Protein AF-A0A0Q0A627-F1 (afdb_monomer)

Organism: NCBI:txid264459

Radius of gyration: 13.62 Å; Cα contacts (8 Å, |Δi|>4): 105; chains: 1; bounding box: 35×22×37 Å

Structure (mmCIF, N/CA/C/O backbone):
data_AF-A0A0Q0A627-F1
#
_entry.id   AF-A0A0Q0A627-F1
#
loop_
_atom_site.group_PDB
_atom_site.id
_atom_site.type_symbol
_atom_site.label_atom_id
_atom_site.label_alt_id
_atom_site.label_comp_id
_atom_site.label_asym_id
_atom_site.label_entity_id
_atom_site.label_seq_id
_atom_site.pdbx_PDB_ins_code
_atom_site.Cartn_x
_atom_site.Cartn_y
_atom_site.Cartn_z
_atom_site.occupancy
_atom_site.B_iso_or_equiv
_atom_site.auth_seq_id
_atom_site.auth_comp_id
_atom_site.auth_asym_id
_atom_site.auth_atom_id
_atom_site.pdbx_PDB_model_num
ATOM 1 N N . MET A 1 1 ? 4.907 6.413 13.200 1.00 77.75 1 MET A N 1
ATOM 2 C CA . MET A 1 1 ? 4.003 6.378 12.023 1.00 77.75 1 MET A CA 1
ATOM 3 C C . MET A 1 1 ? 3.286 5.039 11.932 1.00 77.75 1 MET A C 1
ATOM 5 O O . MET A 1 1 ? 2.090 4.995 12.176 1.00 77.75 1 MET A O 1
ATOM 9 N N . MET A 1 2 ? 4.001 3.938 11.680 1.00 90.75 2 MET A N 1
ATOM 10 C CA . MET A 1 2 ? 3.364 2.625 11.496 1.00 90.75 2 MET A CA 1
ATOM 11 C C . MET A 1 2 ? 2.678 2.072 12.750 1.00 90.75 2 MET A C 1
ATOM 13 O O . MET A 1 2 ? 1.650 1.419 12.620 1.00 90.75 2 MET A O 1
ATOM 17 N N . ASP A 1 3 ? 3.159 2.392 13.954 1.00 93.31 3 ASP A N 1
ATOM 18 C CA . ASP A 1 3 ? 2.509 1.942 15.196 1.00 93.31 3 ASP A CA 1
ATOM 19 C C . ASP A 1 3 ? 1.100 2.516 15.373 1.00 93.31 3 ASP A C 1
ATOM 21 O O . ASP A 1 3 ? 0.215 1.838 15.885 1.00 93.31 3 ASP A O 1
ATOM 25 N N . ALA A 1 4 ? 0.854 3.744 14.902 1.00 92.88 4 ALA A N 1
ATOM 26 C CA . ALA A 1 4 ? -0.483 4.335 14.928 1.00 92.88 4 ALA A CA 1
ATOM 27 C C . ALA A 1 4 ? -1.439 3.596 13.978 1.00 92.88 4 ALA A C 1
ATOM 29 O O . ALA A 1 4 ? -2.592 3.357 14.329 1.00 92.88 4 ALA A O 1
ATOM 30 N N . LEU A 1 5 ? -0.948 3.173 12.808 1.00 94.25 5 LEU A N 1
ATOM 31 C CA . LEU A 1 5 ? -1.729 2.341 11.892 1.00 94.25 5 LEU A CA 1
ATOM 32 C C . LEU A 1 5 ? -1.996 0.958 12.486 1.00 94.25 5 LEU A C 1
ATOM 34 O O . LEU A 1 5 ? -3.116 0.475 12.380 1.00 94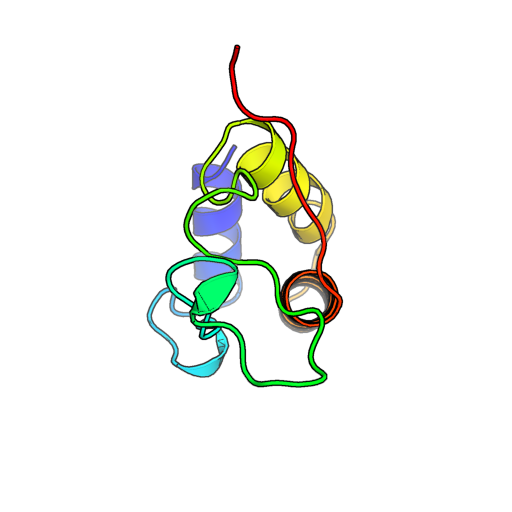.25 5 LEU A O 1
ATOM 38 N N . ARG A 1 6 ? -1.014 0.354 13.171 1.00 93.25 6 ARG A N 1
ATOM 39 C CA . ARG A 1 6 ? -1.202 -0.922 13.883 1.00 93.25 6 ARG A CA 1
ATOM 40 C C . ARG A 1 6 ? -2.302 -0.817 14.938 1.00 93.25 6 ARG A C 1
ATOM 42 O O . ARG A 1 6 ? -3.228 -1.613 14.912 1.00 93.25 6 ARG A O 1
ATOM 49 N N . LYS A 1 7 ? -2.285 0.238 15.759 1.00 94.56 7 LYS A N 1
ATOM 50 C CA . LYS A 1 7 ? -3.365 0.509 16.723 1.00 94.56 7 LYS A CA 1
ATOM 51 C C . LYS A 1 7 ? -4.732 0.651 16.047 1.00 94.56 7 LYS A C 1
ATOM 53 O O . LYS A 1 7 ? -5.713 0.115 16.550 1.00 94.56 7 LYS A O 1
ATOM 58 N N . LYS A 1 8 ? -4.817 1.341 14.901 1.00 93.88 8 LYS A N 1
ATOM 59 C CA . LYS A 1 8 ? -6.072 1.432 14.131 1.00 93.88 8 LYS A CA 1
ATOM 60 C C . LYS A 1 8 ? -6.536 0.068 13.622 1.00 93.88 8 LYS A C 1
ATOM 62 O O . LYS A 1 8 ? -7.718 -0.242 13.730 1.00 93.88 8 LYS A O 1
ATOM 67 N N . MET A 1 9 ? -5.623 -0.755 13.109 1.00 93.81 9 MET A N 1
ATOM 68 C CA . MET A 1 9 ? -5.940 -2.123 12.697 1.00 93.81 9 MET A CA 1
ATOM 69 C C . MET A 1 9 ? -6.495 -2.939 13.869 1.00 93.81 9 MET A C 1
ATOM 71 O O . MET A 1 9 ? -7.513 -3.604 13.693 1.00 93.81 9 MET A O 1
ATOM 75 N N . ASP A 1 10 ? -5.908 -2.823 15.062 1.00 94.50 10 ASP A N 1
ATOM 76 C CA . ASP A 1 10 ? -6.394 -3.506 16.267 1.00 94.50 10 ASP A CA 1
ATOM 77 C C . ASP A 1 10 ? -7.806 -3.037 16.661 1.00 94.50 10 ASP A C 1
ATOM 79 O O . ASP A 1 10 ? -8.701 -3.866 16.842 1.00 94.50 10 ASP A O 1
ATOM 83 N N . ILE A 1 11 ? -8.047 -1.718 16.701 1.00 95.31 11 ILE A N 1
ATOM 84 C CA . ILE A 1 11 ? -9.369 -1.121 16.982 1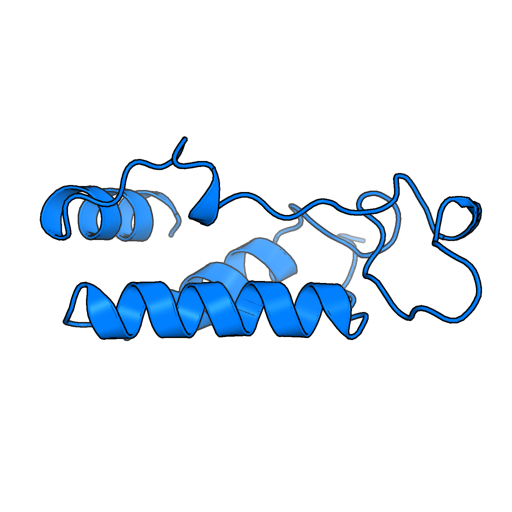.00 95.31 11 ILE A CA 1
ATOM 85 C C . ILE A 1 11 ? -10.418 -1.626 15.985 1.00 95.31 11 ILE A C 1
ATOM 87 O O . ILE A 1 11 ? -11.519 -2.025 16.367 1.00 95.31 11 ILE A O 1
ATOM 91 N N . PHE A 1 12 ? -10.069 -1.659 14.699 1.00 95.12 12 PHE A N 1
ATOM 92 C CA . PHE A 1 12 ? -10.953 -2.129 13.639 1.00 95.12 12 PHE A CA 1
ATOM 93 C C . PHE A 1 12 ? -10.996 -3.652 13.509 1.00 95.12 12 PHE A C 1
ATOM 95 O O . PHE A 1 12 ? -11.702 -4.148 12.629 1.00 95.12 12 PHE A O 1
ATOM 102 N N . LYS A 1 13 ? -10.290 -4.407 14.363 1.00 94.69 13 LYS A N 1
ATOM 103 C CA . LYS A 1 13 ? -10.185 -5.877 14.332 1.00 94.69 13 LYS A CA 1
ATOM 104 C C . LYS A 1 13 ? -9.691 -6.415 12.981 1.00 94.69 13 LYS A C 1
ATOM 106 O O . LYS A 1 13 ? -10.202 -7.411 12.459 1.00 94.69 13 LYS A O 1
ATOM 111 N N . ILE A 1 14 ? -8.753 -5.717 12.353 1.00 92.12 14 ILE A N 1
ATOM 112 C CA . ILE A 1 14 ? -8.104 -6.114 11.102 1.00 92.12 14 ILE A CA 1
ATOM 113 C C . ILE A 1 14 ? -6.805 -6.832 11.466 1.00 92.12 14 ILE A C 1
ATOM 115 O O . ILE A 1 14 ? -5.845 -6.216 11.915 1.00 92.12 14 ILE A O 1
ATOM 119 N N . ASN A 1 15 ? -6.759 -8.146 11.252 1.00 89.88 15 ASN A N 1
ATOM 120 C CA . ASN A 1 15 ? -5.545 -8.918 11.497 1.00 89.88 15 ASN A CA 1
ATOM 121 C C . ASN A 1 15 ? -4.475 -8.554 10.457 1.00 89.88 15 ASN A C 1
ATOM 123 O O . ASN A 1 15 ? -4.713 -8.685 9.258 1.00 89.88 15 ASN A O 1
ATOM 127 N N . ILE A 1 16 ? -3.286 -8.144 10.898 1.00 84.81 16 ILE A N 1
ATOM 128 C CA . ILE A 1 16 ? -2.161 -7.811 10.011 1.00 84.81 16 ILE A CA 1
ATOM 129 C C . ILE A 1 16 ? -1.770 -8.960 9.071 1.00 84.81 16 ILE A C 1
ATOM 131 O O . ILE A 1 16 ? -1.398 -8.711 7.928 1.00 84.81 16 ILE A O 1
ATOM 135 N N . ASN A 1 17 ? -1.946 -10.203 9.520 1.00 84.38 17 ASN A N 1
ATOM 136 C CA . ASN A 1 17 ? -1.657 -11.419 8.765 1.00 84.38 17 ASN A CA 1
ATOM 137 C C . ASN A 1 17 ? -2.872 -11.944 7.978 1.00 84.38 17 ASN A C 1
ATOM 139 O O . ASN A 1 17 ? -2.820 -13.050 7.442 1.00 84.38 17 ASN A O 1
ATOM 143 N N . ASP A 1 18 ? -3.985 -11.199 7.908 1.00 85.06 18 ASP A N 1
ATOM 144 C CA . ASP A 1 18 ? -5.115 -11.585 7.056 1.00 85.06 18 ASP A CA 1
ATOM 145 C C . ASP A 1 18 ? -4.651 -11.638 5.593 1.00 85.06 18 ASP A C 1
ATOM 147 O O . ASP A 1 18 ? -4.066 -10.686 5.071 1.00 85.06 18 ASP A O 1
ATOM 151 N N . LYS A 1 19 ? -4.951 -12.743 4.904 1.00 80.62 19 LYS A N 1
ATOM 152 C CA . LYS A 1 19 ? -4.637 -12.931 3.478 1.00 80.62 19 LYS A CA 1
ATOM 153 C C . LYS A 1 19 ? -5.138 -11.776 2.603 1.00 80.62 19 LYS A C 1
ATOM 155 O O . LYS A 1 19 ? -4.512 -11.444 1.602 1.00 80.62 19 LYS A O 1
ATOM 160 N N . ARG A 1 20 ? -6.240 -11.128 2.997 1.00 77.38 20 ARG A N 1
ATOM 161 C CA . ARG A 1 20 ? -6.818 -9.965 2.311 1.00 77.38 20 ARG A CA 1
ATOM 162 C C . ARG A 1 20 ? -5.987 -8.702 2.464 1.00 77.38 20 ARG A C 1
ATOM 164 O O . ARG A 1 20 ? -6.250 -7.761 1.732 1.00 77.38 20 ARG A O 1
ATOM 171 N N . ASN A 1 21 ? -4.978 -8.669 3.326 1.00 78.94 21 ASN A N 1
ATOM 172 C CA . ASN A 1 21 ? -4.053 -7.541 3.449 1.00 78.94 21 ASN A CA 1
ATOM 173 C C . ASN A 1 21 ? -2.791 -7.740 2.598 1.00 78.94 21 ASN A C 1
ATOM 175 O O . ASN A 1 21 ? -2.161 -6.762 2.205 1.00 78.94 21 ASN A O 1
ATOM 179 N N . GLY A 1 22 ? -2.466 -8.987 2.244 1.00 81.12 22 GLY A N 1
ATOM 180 C CA . GLY A 1 22 ? -1.342 -9.313 1.372 1.00 81.12 22 GLY A CA 1
ATOM 181 C C . GLY A 1 22 ? -1.548 -8.859 -0.076 1.00 81.12 22 GLY A C 1
ATOM 182 O O . GLY A 1 22 ? -2.668 -8.851 -0.599 1.00 81.12 22 GLY A O 1
ATOM 183 N N . VAL A 1 23 ? -0.449 -8.498 -0.734 1.00 88.69 23 VAL A N 1
ATOM 184 C CA . VAL A 1 23 ? -0.358 -8.288 -2.182 1.00 88.69 23 VAL A CA 1
ATOM 185 C C . VAL A 1 23 ? 0.894 -9.002 -2.672 1.00 88.69 23 VAL A C 1
ATOM 187 O O . VAL A 1 23 ? 1.955 -8.898 -2.055 1.00 88.69 23 VAL A O 1
ATOM 190 N N . TRP A 1 24 ? 0.762 -9.775 -3.744 1.00 90.94 24 TRP A N 1
ATOM 191 C CA . TRP A 1 24 ? 1.922 -10.356 -4.404 1.00 90.94 24 TRP A CA 1
ATOM 192 C C . TRP A 1 24 ? 2.595 -9.286 -5.261 1.00 90.94 24 TRP A C 1
ATOM 194 O O . TRP A 1 24 ? 1.912 -8.568 -5.987 1.00 90.94 24 TRP A O 1
ATOM 204 N N . LEU A 1 25 ? 3.923 -9.202 -5.190 1.00 95.12 25 LEU A N 1
ATOM 205 C CA . LEU A 1 25 ? 4.733 -8.324 -6.030 1.00 95.12 25 LEU A CA 1
ATOM 206 C C . LEU A 1 25 ? 5.831 -9.154 -6.709 1.00 95.12 25 LEU A C 1
ATOM 208 O O . LEU A 1 25 ? 6.420 -10.021 -6.049 1.00 95.12 25 LEU A O 1
ATOM 212 N N . PRO A 1 26 ? 6.162 -8.888 -7.986 1.00 96.88 26 PRO A N 1
ATOM 213 C CA . PRO A 1 26 ? 7.280 -9.549 -8.639 1.00 96.88 26 PRO A CA 1
ATOM 214 C C . PRO A 1 26 ? 8.590 -9.177 -7.939 1.00 96.88 26 PRO A C 1
ATOM 216 O O . PRO A 1 26 ? 8.752 -8.065 -7.434 1.00 96.88 26 PRO A O 1
ATOM 219 N N . LYS A 1 27 ? 9.558 -10.101 -7.911 1.00 96.50 27 LYS A N 1
ATOM 220 C CA . LYS A 1 27 ? 10.843 -9.891 -7.219 1.00 96.50 27 LYS A CA 1
ATOM 221 C C . LYS A 1 27 ? 11.560 -8.626 -7.704 1.00 96.50 27 LYS A C 1
ATOM 223 O O . LYS A 1 27 ? 12.131 -7.903 -6.894 1.00 96.50 27 LYS A O 1
ATOM 228 N N . ASN A 1 28 ? 11.558 -8.396 -9.010 1.00 95.81 28 ASN A 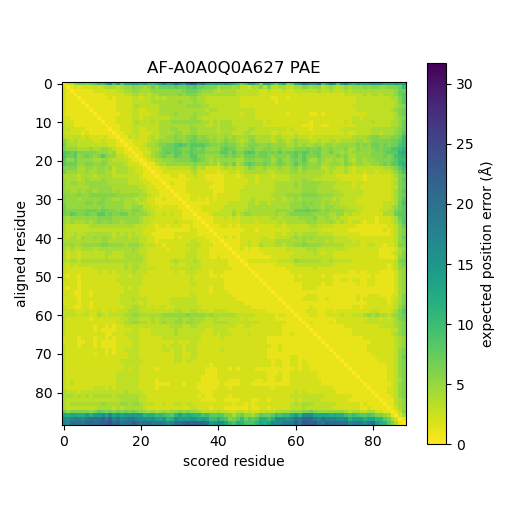N 1
ATOM 229 C CA . ASN A 1 28 ? 12.198 -7.303 -9.740 1.00 95.81 28 ASN A CA 1
ATOM 230 C C . ASN A 1 28 ? 11.444 -7.093 -11.069 1.00 95.81 28 ASN A C 1
ATOM 232 O O . ASN A 1 28 ? 10.504 -7.830 -11.364 1.00 95.81 28 ASN A O 1
ATOM 236 N N . GLU A 1 29 ? 11.848 -6.104 -11.868 1.00 93.56 29 GLU A N 1
ATOM 237 C CA . GLU A 1 29 ? 11.205 -5.801 -13.157 1.00 93.56 29 GLU A CA 1
ATOM 238 C C . GLU A 1 29 ? 11.200 -6.992 -14.122 1.00 93.56 29 GLU A C 1
ATOM 240 O O . GLU A 1 29 ? 10.178 -7.263 -14.743 1.00 93.56 29 GLU A O 1
ATOM 245 N N . SER A 1 30 ? 12.291 -7.762 -14.193 1.00 94.69 30 SER A N 1
ATOM 246 C CA . SER A 1 30 ? 12.376 -8.922 -15.090 1.00 94.69 30 SER A CA 1
ATOM 247 C C . SER A 1 30 ? 11.490 -10.101 -14.676 1.00 94.69 30 SER A C 1
ATOM 249 O O . SER A 1 30 ? 11.209 -10.964 -15.499 1.00 94.69 30 SER A O 1
ATOM 251 N N . ALA A 1 31 ? 11.040 -10.148 -13.419 1.00 96.44 31 ALA A N 1
ATOM 252 C CA . ALA A 1 31 ? 10.103 -11.154 -12.916 1.00 96.44 31 ALA A CA 1
ATOM 253 C C . ALA A 1 31 ? 8.632 -10.720 -13.033 1.00 96.44 31 ALA A C 1
ATOM 255 O O . ALA A 1 31 ? 7.745 -11.405 -12.517 1.00 96.44 31 ALA A O 1
ATOM 256 N N . ARG A 1 32 ? 8.360 -9.560 -13.639 1.00 95.50 32 ARG A N 1
ATOM 257 C CA . ARG A 1 32 ? 6.999 -9.074 -13.856 1.00 95.50 32 ARG A CA 1
ATOM 258 C C . ARG A 1 32 ? 6.271 -9.977 -14.855 1.00 95.50 32 ARG A C 1
ATOM 260 O O . ARG A 1 32 ? 6.871 -10.476 -15.804 1.00 95.50 32 ARG A O 1
ATOM 267 N N . ILE A 1 33 ? 4.970 -10.174 -14.642 1.00 94.12 33 ILE A N 1
ATOM 268 C CA . ILE A 1 33 ? 4.119 -10.849 -15.627 1.00 94.12 33 ILE A CA 1
ATOM 269 C C . ILE A 1 33 ? 4.123 -9.992 -16.907 1.00 94.12 33 ILE A C 1
ATOM 271 O O . ILE A 1 33 ? 3.868 -8.787 -16.814 1.00 94.12 33 ILE A O 1
ATOM 275 N N . PRO A 1 34 ? 4.418 -10.564 -18.090 1.00 94.06 34 PRO A N 1
ATOM 276 C CA . PRO A 1 34 ? 4.421 -9.807 -19.336 1.00 94.06 34 PRO A CA 1
ATOM 277 C C . PRO A 1 34 ? 3.105 -9.053 -19.555 1.00 94.06 34 PRO A C 1
ATOM 279 O O . PRO A 1 34 ? 2.024 -9.608 -19.365 1.00 94.06 34 PRO A O 1
ATOM 282 N N . GLY A 1 35 ? 3.204 -7.780 -19.941 1.00 93.12 35 GLY A N 1
ATOM 283 C CA . GLY A 1 35 ? 2.044 -6.914 -20.172 1.00 93.12 35 GLY A CA 1
ATOM 284 C C . GLY A 1 35 ? 1.433 -6.282 -18.916 1.00 93.12 35 GLY A C 1
ATOM 285 O O . GLY A 1 35 ? 0.466 -5.537 -19.047 1.00 93.12 35 GLY A O 1
ATOM 286 N N . THR A 1 36 ? 1.973 -6.526 -17.714 1.00 94.56 36 THR A N 1
ATOM 287 C CA . THR A 1 36 ? 1.541 -5.808 -16.503 1.00 94.56 36 THR A CA 1
ATOM 288 C C . THR A 1 36 ? 2.475 -4.655 -16.151 1.00 94.56 36 THR A C 1
ATOM 290 O O . THR A 1 36 ? 3.638 -4.613 -16.559 1.00 94.56 36 THR A O 1
ATOM 293 N N . ASN A 1 37 ? 1.972 -3.727 -15.334 1.00 95.38 37 ASN A N 1
ATOM 294 C CA . ASN A 1 37 ? 2.758 -2.626 -14.779 1.00 95.38 37 ASN A CA 1
ATOM 295 C C . ASN A 1 37 ? 3.155 -2.839 -13.313 1.00 95.38 37 ASN A C 1
ATOM 297 O O . ASN A 1 37 ? 3.755 -1.957 -12.722 1.00 95.38 37 ASN A O 1
ATOM 301 N N . THR A 1 38 ? 2.887 -4.013 -12.735 1.00 96.94 38 THR A N 1
ATOM 302 C CA . THR A 1 38 ? 3.002 -4.259 -11.290 1.00 96.94 38 THR A CA 1
ATOM 303 C C . THR A 1 38 ? 4.337 -3.805 -10.699 1.00 96.94 38 THR A C 1
ATOM 305 O O . THR A 1 38 ? 5.410 -4.229 -11.143 1.00 96.94 38 THR A O 1
ATOM 308 N N . THR A 1 39 ? 4.257 -2.993 -9.644 1.00 97.12 39 THR A N 1
ATOM 309 C CA . THR A 1 39 ? 5.398 -2.495 -8.880 1.00 97.12 39 THR A CA 1
ATOM 310 C C . THR A 1 39 ? 6.278 -3.661 -8.423 1.00 97.12 39 THR A C 1
ATOM 312 O O . THR A 1 39 ? 5.800 -4.557 -7.723 1.00 97.12 39 THR A O 1
ATOM 315 N N . PRO A 1 40 ? 7.574 -3.678 -8.767 1.00 96.50 40 PRO A N 1
ATOM 316 C CA . PRO A 1 40 ? 8.476 -4.717 -8.307 1.00 96.50 40 PRO A CA 1
ATOM 317 C C . PRO A 1 40 ? 8.851 -4.521 -6.837 1.00 96.50 40 PRO A C 1
ATOM 319 O O . PRO A 1 40 ? 9.093 -3.410 -6.368 1.00 96.50 40 PRO A O 1
ATOM 322 N N . HIS A 1 41 ? 8.968 -5.625 -6.101 1.00 95.00 41 HIS A N 1
ATOM 323 C CA . HIS A 1 41 ? 9.362 -5.608 -4.695 1.00 95.00 41 HIS A CA 1
ATOM 324 C C . HIS A 1 41 ? 10.777 -5.035 -4.508 1.00 95.00 41 HIS A C 1
ATOM 326 O O . HIS A 1 41 ? 11.026 -4.255 -3.590 1.00 95.00 41 HIS A O 1
ATOM 332 N N . LYS A 1 42 ? 11.724 -5.403 -5.382 1.00 93.94 42 LYS A N 1
ATOM 333 C CA . LYS A 1 42 ? 13.064 -4.806 -5.450 1.00 93.94 42 LYS A CA 1
ATOM 334 C C . LYS A 1 42 ? 13.120 -3.801 -6.594 1.00 93.94 42 LYS A C 1
ATOM 336 O O . LYS A 1 42 ? 12.714 -4.108 -7.707 1.00 93.94 42 LYS A O 1
ATOM 341 N N . GLY A 1 43 ? 13.728 -2.647 -6.338 1.00 92.19 43 GLY A N 1
ATOM 342 C CA . GLY A 1 43 ? 14.018 -1.650 -7.370 1.00 92.19 43 GLY A CA 1
ATOM 343 C C . GLY A 1 43 ? 13.064 -0.460 -7.371 1.00 92.19 43 GLY A C 1
ATOM 344 O O . GLY A 1 43 ? 13.544 0.631 -7.639 1.00 92.19 43 GLY A O 1
ATOM 345 N N . ALA A 1 44 ? 11.809 -0.625 -6.941 1.00 95.62 44 ALA A N 1
ATOM 346 C CA . ALA A 1 44 ? 10.799 0.443 -6.930 1.00 95.62 44 ALA A CA 1
ATOM 347 C C . ALA A 1 44 ? 10.599 1.135 -5.565 1.00 95.62 44 ALA A C 1
ATOM 349 O O . ALA A 1 44 ? 9.582 1.777 -5.324 1.00 95.62 44 ALA A O 1
ATOM 350 N N . GLY A 1 45 ? 11.541 0.980 -4.628 1.00 95.44 45 GLY A N 1
ATOM 351 C CA . GLY A 1 45 ? 11.508 1.696 -3.344 1.00 95.44 45 GLY A CA 1
ATOM 352 C C . GLY A 1 45 ? 10.461 1.207 -2.329 1.00 95.44 45 GLY A C 1
ATOM 353 O O . GLY A 1 45 ? 10.262 1.859 -1.300 1.00 95.44 45 GLY A O 1
ATOM 354 N N . VAL A 1 46 ? 9.828 0.051 -2.566 1.00 94.25 46 VAL A N 1
ATOM 355 C CA . VAL A 1 46 ? 8.970 -0.642 -1.587 1.00 94.25 46 VAL A CA 1
ATOM 356 C C . VAL A 1 46 ? 9.750 -0.864 -0.279 1.00 94.25 46 VAL A C 1
ATOM 358 O O . VAL A 1 46 ? 10.944 -1.156 -0.297 1.00 94.25 46 VAL A O 1
ATOM 361 N N . HIS A 1 47 ? 9.089 -0.673 0.868 1.00 92.19 47 HIS A N 1
ATOM 362 C CA . HIS A 1 47 ? 9.668 -0.615 2.231 1.00 92.19 47 HIS A CA 1
ATOM 363 C C . HIS A 1 47 ? 10.553 0.601 2.553 1.00 92.19 47 HIS A C 1
ATOM 365 O O . HIS A 1 47 ? 10.926 0.787 3.717 1.00 92.19 47 HIS A O 1
ATOM 371 N N . GLY A 1 48 ? 10.838 1.465 1.576 1.00 94.19 48 GLY A N 1
ATOM 372 C CA . GLY A 1 48 ? 11.563 2.720 1.774 1.00 94.19 48 GLY A CA 1
ATOM 373 C C . GLY A 1 48 ? 10.786 3.755 2.597 1.00 94.19 48 GLY A C 1
ATOM 374 O O . GLY A 1 48 ? 9.600 3.595 2.893 1.00 94.19 48 GLY A O 1
ATOM 375 N N . LYS A 1 49 ? 11.454 4.857 2.968 1.00 94.75 49 LYS A N 1
ATOM 376 C CA . LYS A 1 49 ? 10.830 5.950 3.739 1.00 94.75 49 LYS A CA 1
ATOM 377 C C . LYS A 1 49 ? 9.621 6.542 3.008 1.00 94.75 49 LYS A C 1
ATOM 379 O O . LYS A 1 49 ? 8.573 6.690 3.625 1.00 94.75 49 LYS A O 1
ATOM 384 N N . ALA A 1 50 ? 9.753 6.814 1.708 1.00 95.81 50 ALA A N 1
ATOM 385 C CA . ALA A 1 50 ? 8.670 7.351 0.884 1.00 95.81 50 ALA A CA 1
ATOM 386 C C . ALA A 1 50 ? 7.477 6.385 0.791 1.00 95.81 50 ALA A C 1
ATOM 388 O O . ALA A 1 50 ? 6.343 6.802 0.988 1.00 95.81 50 ALA A O 1
ATOM 389 N N . TYR A 1 51 ? 7.732 5.084 0.611 1.00 95.88 51 TYR A N 1
ATOM 390 C CA . TYR A 1 51 ? 6.682 4.062 0.658 1.00 95.88 51 TYR A CA 1
ATOM 391 C C . TYR A 1 51 ? 5.948 4.053 2.006 1.00 95.88 51 TYR A C 1
ATOM 393 O O . TYR A 1 51 ? 4.721 4.065 2.056 1.00 95.88 51 TYR A O 1
ATOM 401 N N . LYS A 1 52 ? 6.688 4.070 3.124 1.00 95.44 52 LYS A N 1
ATOM 402 C CA . LYS A 1 52 ? 6.082 4.101 4.463 1.00 95.44 52 LYS A CA 1
ATOM 403 C C . LYS A 1 52 ? 5.265 5.378 4.690 1.00 95.44 52 LYS A C 1
ATOM 405 O O . LYS A 1 52 ? 4.210 5.307 5.311 1.00 95.44 52 LYS A O 1
ATOM 410 N N . GLN A 1 53 ? 5.731 6.518 4.189 1.00 96.50 53 GLN A N 1
ATOM 411 C CA . GLN A 1 53 ? 4.988 7.774 4.262 1.00 96.50 53 GLN A CA 1
ATOM 412 C C . GLN A 1 53 ? 3.680 7.688 3.465 1.00 96.50 53 GLN A C 1
ATOM 414 O O . GLN A 1 53 ? 2.623 7.931 4.033 1.00 96.50 53 GLN A O 1
ATOM 419 N N . TYR A 1 54 ? 3.739 7.223 2.215 1.00 96.69 54 TYR A N 1
ATOM 420 C CA . TYR A 1 54 ? 2.566 7.015 1.362 1.00 96.69 54 TYR A CA 1
ATOM 421 C C . TYR A 1 54 ? 1.517 6.101 2.012 1.00 96.69 54 TYR A C 1
ATOM 423 O O . TYR A 1 54 ? 0.333 6.436 2.064 1.00 96.69 54 TYR A O 1
ATOM 431 N N . VAL A 1 55 ? 1.950 4.962 2.568 1.00 95.56 55 VAL A N 1
ATOM 432 C CA . VAL A 1 55 ? 1.062 4.037 3.291 1.00 95.56 55 VAL A CA 1
ATOM 433 C C . VAL A 1 55 ? 0.430 4.722 4.504 1.00 95.56 55 VAL A C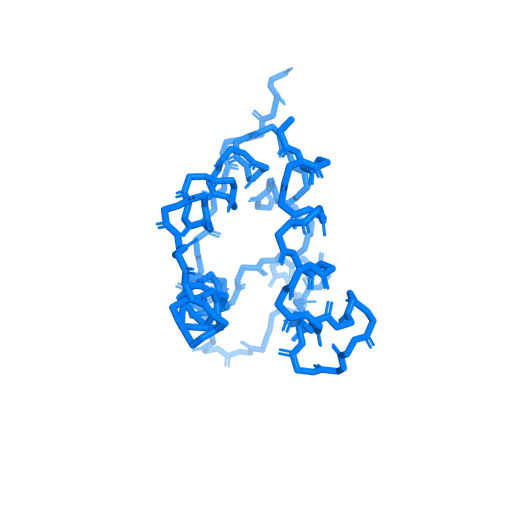 1
ATOM 435 O O . VAL A 1 55 ? -0.764 4.562 4.749 1.00 95.56 55 VAL A O 1
ATOM 438 N N . PHE A 1 56 ? 1.210 5.491 5.268 1.00 96.69 56 PHE A N 1
ATOM 439 C CA . PHE A 1 56 ? 0.696 6.214 6.428 1.00 96.69 56 PHE A CA 1
ATOM 440 C C . PHE A 1 56 ? -0.339 7.266 6.032 1.00 96.69 56 PHE A C 1
ATOM 442 O O . PHE A 1 56 ? -1.437 7.256 6.579 1.00 96.69 56 PHE A O 1
ATOM 449 N N . GLU A 1 57 ? -0.026 8.129 5.072 1.00 97.00 57 GLU A N 1
ATOM 450 C CA . GLU A 1 57 ? -0.927 9.179 4.590 1.00 97.00 57 GLU A CA 1
ATOM 451 C C . GLU A 1 57 ? -2.244 8.590 4.081 1.00 97.00 57 GLU A C 1
ATOM 453 O O . GLU A 1 57 ? -3.309 9.012 4.524 1.00 97.00 57 GLU A O 1
ATOM 458 N N . THR A 1 58 ? -2.175 7.531 3.270 1.00 96.50 58 THR A N 1
ATOM 459 C CA . THR A 1 58 ? -3.357 6.880 2.682 1.00 96.50 58 THR A CA 1
ATOM 460 C C . THR A 1 58 ? -4.273 6.229 3.730 1.00 96.50 58 THR A C 1
ATOM 462 O O . THR A 1 58 ? -5.495 6.242 3.586 1.00 96.50 58 THR A O 1
ATOM 465 N N . LEU A 1 59 ? -3.709 5.652 4.799 1.00 95.62 59 LEU A N 1
ATOM 466 C CA . LEU A 1 59 ? -4.475 4.926 5.825 1.00 95.62 59 LEU A CA 1
ATOM 467 C C . LEU A 1 59 ? -4.868 5.791 7.031 1.00 95.62 59 LEU A C 1
ATOM 469 O O . LEU A 1 59 ? -5.839 5.490 7.725 1.00 95.62 59 LEU A O 1
ATOM 473 N N . SER A 1 60 ? -4.107 6.845 7.325 1.00 95.56 60 SER A N 1
ATOM 474 C CA . SER A 1 60 ? -4.255 7.625 8.560 1.00 95.56 60 SER A CA 1
ATOM 475 C C . SER A 1 60 ? -5.601 8.338 8.673 1.00 95.56 60 SER A C 1
ATOM 477 O O . SER A 1 60 ? -6.091 8.492 9.792 1.00 95.56 60 SER A O 1
ATOM 479 N N . GLY A 1 61 ? -6.226 8.706 7.552 1.00 94.06 61 GLY A N 1
ATOM 480 C CA . GLY A 1 61 ? -7.516 9.400 7.528 1.00 94.06 61 GLY A CA 1
ATOM 481 C C . GLY A 1 61 ? -8.724 8.525 7.872 1.00 94.06 61 GLY A C 1
ATOM 482 O O . GLY A 1 61 ? -9.734 9.062 8.317 1.00 94.06 61 GLY A O 1
ATOM 483 N N . ALA A 1 62 ? -8.617 7.199 7.741 1.00 96.38 62 ALA A N 1
ATOM 484 C CA . ALA A 1 62 ? -9.743 6.287 7.937 1.00 96.38 62 ALA A CA 1
ATOM 485 C C . ALA A 1 62 ? -10.244 6.281 9.393 1.00 96.38 62 ALA A C 1
ATOM 487 O O . ALA A 1 62 ? -9.470 6.028 10.326 1.00 96.38 62 ALA A O 1
ATOM 488 N N . GLN A 1 63 ? -11.536 6.536 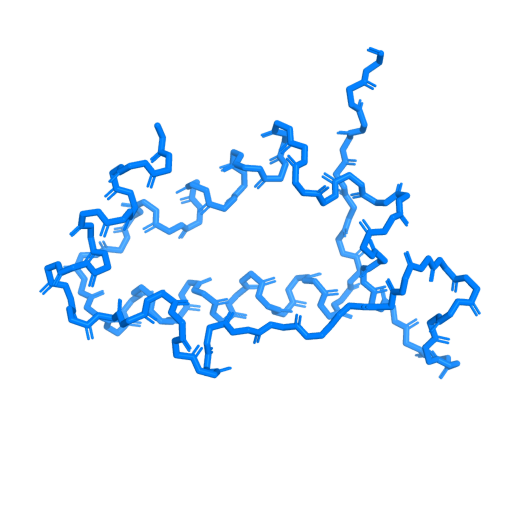9.580 1.00 96.12 63 GLN A N 1
ATOM 489 C CA . GLN A 1 63 ? -12.241 6.558 10.865 1.00 96.12 63 GLN A CA 1
ATOM 490 C C . GLN A 1 63 ? -13.030 5.274 11.120 1.00 96.12 63 GLN A C 1
ATOM 492 O O . GLN A 1 63 ? -13.338 4.953 12.268 1.00 96.12 63 GLN A O 1
ATOM 497 N N . THR A 1 64 ? -13.314 4.510 10.067 1.00 96.69 64 THR A N 1
ATOM 498 C CA . THR A 1 64 ? -14.041 3.243 10.154 1.00 96.69 64 THR A CA 1
ATOM 499 C C . THR A 1 64 ? -13.227 2.079 9.592 1.00 96.69 64 THR A C 1
ATOM 501 O O . THR A 1 64 ? -12.273 2.251 8.827 1.00 96.69 64 THR A O 1
ATOM 504 N N . ARG A 1 65 ? -13.635 0.854 9.948 1.00 94.75 65 ARG A N 1
ATOM 505 C CA . ARG A 1 65 ? -13.068 -0.375 9.375 1.00 94.75 65 ARG A CA 1
ATOM 506 C C . ARG A 1 65 ? -13.197 -0.394 7.851 1.00 94.75 65 ARG A C 1
ATOM 508 O O . ARG A 1 65 ? -12.269 -0.827 7.174 1.00 94.75 65 ARG A O 1
ATOM 515 N N . GLU A 1 66 ? -14.342 0.030 7.329 1.00 95.19 66 GLU A N 1
ATOM 516 C CA . GLU A 1 66 ? -14.622 0.019 5.893 1.00 95.19 66 GLU A CA 1
ATOM 517 C C . GLU A 1 66 ? -13.734 1.010 5.142 1.00 95.19 66 GLU A C 1
ATOM 519 O O . GLU A 1 66 ? -13.068 0.622 4.186 1.00 95.19 66 GLU A O 1
ATOM 524 N N . GLU A 1 67 ? -13.618 2.245 5.633 1.00 96.69 67 GLU A N 1
ATOM 525 C CA . GLU A 1 67 ? -12.691 3.234 5.074 1.00 96.69 67 GLU A CA 1
ATOM 526 C C . GLU A 1 67 ? -11.249 2.726 5.080 1.00 96.69 67 GLU A C 1
ATOM 528 O O . GLU A 1 67 ? -10.539 2.863 4.088 1.00 96.69 67 GLU A O 1
ATOM 533 N N . PHE A 1 68 ? -10.821 2.077 6.166 1.00 95.19 68 PHE A N 1
ATOM 534 C CA . PHE A 1 68 ? -9.468 1.533 6.258 1.00 95.19 68 PHE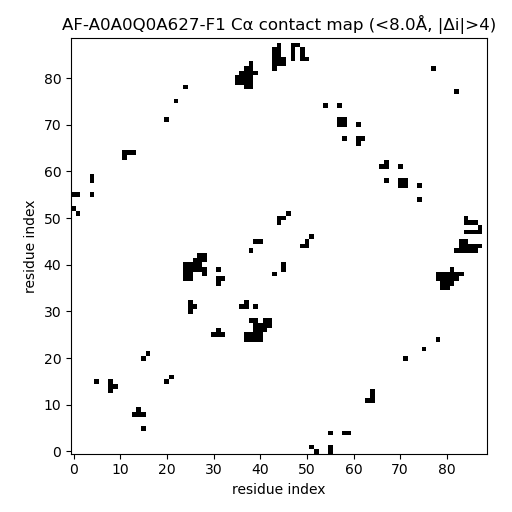 A CA 1
ATOM 535 C C . PHE A 1 68 ? -9.223 0.444 5.205 1.00 95.19 68 PHE A C 1
ATOM 537 O O . PHE A 1 68 ? -8.173 0.421 4.562 1.00 95.19 68 PHE A O 1
ATOM 544 N N . LEU A 1 69 ? -10.192 -0.455 5.003 1.00 93.50 69 LEU A N 1
ATOM 545 C CA . LEU A 1 69 ? -10.123 -1.496 3.974 1.00 93.50 69 LEU A CA 1
ATOM 546 C C . LEU A 1 69 ? -10.157 -0.905 2.557 1.00 93.50 69 LEU A C 1
ATOM 548 O O . LEU A 1 69 ? -9.417 -1.374 1.690 1.00 93.50 69 LEU A O 1
ATOM 552 N N . ASN A 1 70 ? -10.948 0.143 2.330 1.00 95.19 70 ASN A N 1
ATOM 553 C CA 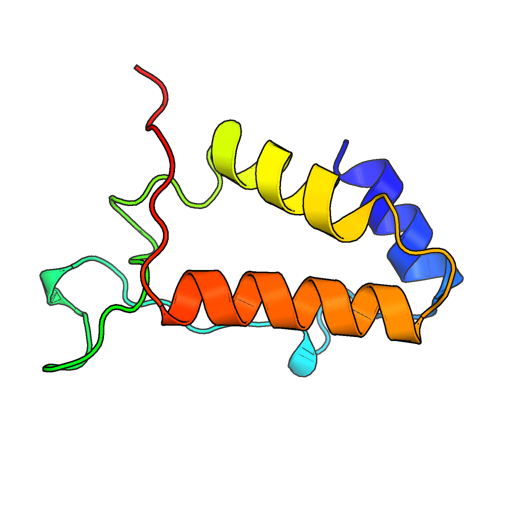. ASN A 1 70 ? -10.986 0.861 1.058 1.00 95.19 70 ASN A CA 1
ATOM 554 C C . ASN A 1 70 ? -9.632 1.521 0.760 1.00 95.19 70 ASN A C 1
ATOM 556 O O . ASN A 1 70 ? -9.081 1.317 -0.322 1.00 95.19 70 ASN A O 1
ATOM 560 N N . SER A 1 71 ? -9.026 2.201 1.735 1.00 95.62 71 SER A N 1
ATOM 561 C CA . SER A 1 71 ? -7.682 2.772 1.592 1.00 95.62 71 SER A CA 1
ATOM 562 C C . SER A 1 71 ? -6.598 1.702 1.390 1.00 95.62 71 SER A C 1
ATOM 564 O O . SER A 1 71 ? -5.685 1.893 0.585 1.00 95.62 71 SER A O 1
ATOM 566 N N . LEU A 1 72 ? -6.697 0.535 2.044 1.00 93.88 72 LEU A N 1
ATOM 567 C CA . LEU A 1 72 ? -5.818 -0.607 1.748 1.00 93.88 72 LEU A CA 1
ATOM 568 C C . LEU A 1 72 ? -5.973 -1.075 0.293 1.00 93.88 72 LEU A C 1
ATOM 570 O O . LEU A 1 72 ? -4.975 -1.358 -0.370 1.00 93.88 72 LEU A O 1
ATOM 574 N N . SER A 1 73 ? -7.206 -1.141 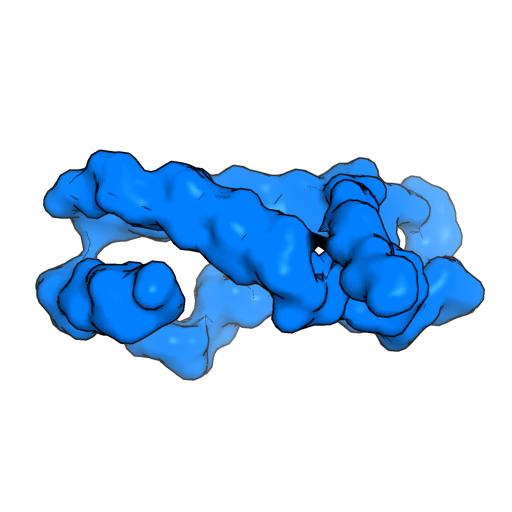-0.215 1.00 93.56 73 SER A N 1
ATOM 575 C CA . SER A 1 73 ? -7.488 -1.492 -1.611 1.00 93.56 73 SER A CA 1
ATOM 576 C C . SER A 1 73 ? -6.870 -0.485 -2.588 1.00 93.56 73 SER A C 1
ATOM 578 O O . SER A 1 73 ? -6.278 -0.887 -3.590 1.00 93.56 73 SER A O 1
ATOM 580 N N . MET A 1 74 ? -6.901 0.812 -2.262 1.00 95.19 74 MET A N 1
ATOM 581 C CA . MET A 1 74 ? -6.232 1.850 -3.054 1.00 95.19 74 MET A CA 1
ATOM 582 C C . MET A 1 74 ? -4.720 1.622 -3.131 1.00 95.19 74 MET A C 1
ATOM 584 O O . MET A 1 74 ? -4.164 1.637 -4.225 1.00 95.19 74 MET A O 1
ATOM 588 N N . ILE A 1 75 ? -4.059 1.319 -2.006 1.00 95.38 75 ILE A N 1
ATOM 589 C CA . ILE A 1 75 ? -2.621 0.994 -1.995 1.00 95.38 75 ILE A CA 1
ATOM 590 C C . ILE A 1 75 ? -2.333 -0.214 -2.894 1.00 95.38 75 ILE A C 1
ATOM 592 O O . ILE A 1 75 ? -1.397 -0.181 -3.693 1.00 95.38 75 ILE A O 1
ATOM 596 N N . LYS A 1 76 ? -3.145 -1.274 -2.796 1.00 94.44 76 LYS A N 1
ATOM 597 C CA . LYS A 1 76 ? -2.998 -2.465 -3.646 1.00 94.44 76 LYS A CA 1
ATOM 598 C C . LYS A 1 76 ? -3.149 -2.142 -5.123 1.00 94.44 76 LYS A C 1
ATOM 600 O O . LYS A 1 76 ? -2.366 -2.643 -5.923 1.00 94.44 76 LYS A O 1
ATOM 605 N N . LYS A 1 77 ? -4.129 -1.308 -5.474 1.00 95.00 77 LYS A N 1
ATOM 606 C CA . LYS A 1 77 ? -4.338 -0.855 -6.846 1.00 95.00 77 LYS A CA 1
ATOM 607 C C . LYS A 1 77 ? -3.135 -0.063 -7.354 1.00 95.00 77 LYS A C 1
ATOM 609 O O . LYS A 1 77 ? -2.603 -0.413 -8.395 1.00 95.00 77 LYS A O 1
ATOM 614 N N . SER A 1 78 ? -2.625 0.903 -6.592 1.00 96.31 78 SER A N 1
ATOM 615 C CA . SER A 1 78 ? -1.429 1.659 -6.992 1.00 96.31 78 SER A CA 1
ATOM 616 C C . SER A 1 78 ? -0.213 0.757 -7.225 1.00 96.31 78 SER A C 1
ATOM 618 O O . SER A 1 78 ? 0.544 0.981 -8.165 1.00 96.31 78 SER A O 1
ATOM 620 N N . LEU A 1 79 ? -0.034 -0.282 -6.400 1.00 96.75 79 LEU A N 1
ATOM 621 C CA . LEU A 1 79 ? 1.020 -1.283 -6.595 1.00 96.75 79 LEU A CA 1
ATOM 622 C C . LEU A 1 79 ? 0.776 -2.166 -7.829 1.00 96.75 79 LEU A C 1
ATOM 624 O O . LEU A 1 79 ? 1.725 -2.552 -8.506 1.00 96.75 79 LEU A O 1
ATOM 628 N N . ALA A 1 80 ? -0.476 -2.493 -8.146 1.00 95.31 80 ALA A N 1
ATOM 629 C CA . ALA A 1 80 ? -0.818 -3.209 -9.373 1.00 95.31 80 ALA A CA 1
ATOM 630 C C . ALA A 1 80 ? -0.571 -2.352 -10.629 1.00 95.31 80 ALA A C 1
ATOM 632 O O . ALA A 1 80 ? -0.106 -2.880 -11.640 1.00 95.31 80 ALA A O 1
ATOM 633 N N . ASP A 1 81 ? -0.813 -1.044 -10.520 1.00 95.94 81 ASP A N 1
ATOM 634 C CA . ASP A 1 81 ? -0.694 -0.057 -11.598 1.00 95.94 81 ASP A CA 1
ATOM 635 C C . ASP A 1 81 ? 0.750 0.437 -11.812 1.00 95.94 81 ASP A C 1
ATOM 637 O O . ASP A 1 81 ? 1.029 1.092 -12.815 1.00 95.94 81 ASP A O 1
ATOM 641 N N . GLY A 1 82 ? 1.683 0.089 -10.917 1.00 96.06 82 GLY A N 1
ATOM 642 C CA . GLY A 1 82 ? 3.116 0.315 -11.121 1.00 96.06 82 GLY A CA 1
ATOM 643 C C . GLY A 1 82 ? 3.700 1.556 -10.473 1.00 96.06 82 GLY A C 1
ATOM 644 O O . GLY A 1 82 ? 4.681 2.095 -10.977 1.00 96.06 82 GLY A O 1
ATOM 645 N N . ILE A 1 83 ? 3.135 2.015 -9.354 1.00 97.19 83 ILE A N 1
ATOM 646 C CA . ILE A 1 83 ? 3.734 3.107 -8.581 1.00 97.19 83 ILE A CA 1
ATOM 647 C C . ILE A 1 83 ? 5.180 2.776 -8.175 1.00 97.19 83 ILE A C 1
ATOM 649 O O . ILE A 1 83 ? 5.478 1.663 -7.737 1.00 97.19 83 ILE A O 1
ATOM 653 N N . GLU A 1 84 ? 6.072 3.758 -8.259 1.00 95.94 84 GLU A N 1
ATOM 654 C CA . GLU A 1 84 ? 7.439 3.657 -7.754 1.00 95.94 84 GLU A CA 1
ATOM 655 C C . GLU A 1 84 ? 7.713 4.739 -6.715 1.00 95.94 84 GLU A C 1
ATOM 657 O O . GLU A 1 84 ? 7.149 5.832 -6.752 1.00 95.94 84 GLU A O 1
ATOM 662 N N . PHE A 1 85 ? 8.605 4.434 -5.777 1.00 96.38 85 PHE A N 1
ATOM 663 C CA . PHE A 1 85 ? 8.985 5.340 -4.704 1.00 96.38 85 PHE A CA 1
ATOM 664 C C . PHE A 1 85 ? 10.459 5.732 -4.833 1.00 96.38 85 PHE A C 1
ATOM 666 O O . PHE A 1 85 ? 11.299 4.870 -5.123 1.00 96.38 85 PHE A O 1
ATOM 673 N N . PRO A 1 86 ? 10.812 7.001 -4.548 1.00 93.06 86 PRO A N 1
ATOM 674 C CA . PRO A 1 86 ? 12.201 7.428 -4.498 1.00 93.06 86 PRO A CA 1
ATOM 675 C C . PRO A 1 86 ? 13.021 6.526 -3.575 1.00 93.06 86 PRO A C 1
ATOM 677 O O . PRO A 1 86 ? 12.668 6.298 -2.411 1.00 93.06 86 PRO A O 1
ATOM 680 N N . LYS A 1 87 ? 14.134 6.014 -4.099 1.00 77.88 87 LYS A N 1
ATOM 681 C CA . LYS A 1 87 ? 15.112 5.272 -3.304 1.00 77.88 87 LYS A CA 1
ATOM 682 C C . LYS A 1 87 ? 15.792 6.271 -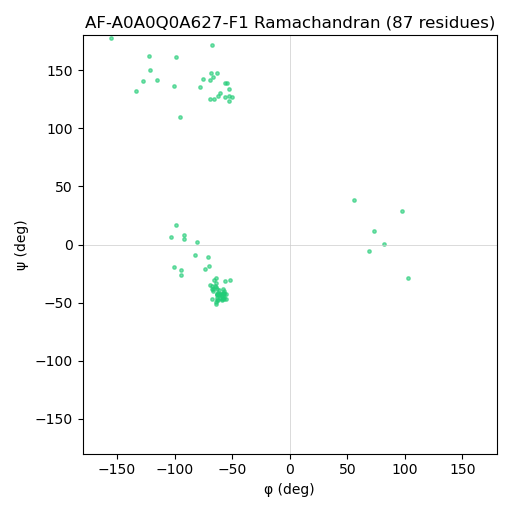2.369 1.00 77.88 87 LYS A C 1
ATOM 684 O O . LYS A 1 87 ? 16.043 7.411 -2.762 1.00 77.88 87 LYS A O 1
ATOM 689 N N . ALA A 1 88 ? 16.067 5.862 -1.132 1.00 62.03 88 ALA A N 1
ATOM 690 C CA . ALA A 1 88 ? 17.000 6.627 -0.313 1.00 62.03 88 ALA A CA 1
ATOM 691 C C . ALA A 1 88 ? 18.318 6.719 -1.100 1.00 62.03 88 ALA A C 1
ATOM 693 O O . ALA A 1 88 ? 18.773 5.696 -1.616 1.00 62.03 88 ALA A O 1
ATOM 694 N N . ARG A 1 89 ? 18.821 7.945 -1.287 1.00 53.69 89 ARG A N 1
ATOM 695 C CA . ARG A 1 89 ? 20.135 8.182 -1.890 1.00 53.69 89 ARG A CA 1
ATOM 696 C C . ARG A 1 89 ? 21.225 7.604 -1.000 1.00 53.69 89 ARG A C 1
ATOM 698 O O . ARG A 1 89 ? 21.034 7.659 0.237 1.00 53.69 89 ARG A O 1
#

Secondary structure (DSSP, 8-state):
-HHHHHHHHHHTT--TT-TTT-----SSGGGSPTT--PPPTTTS-TTSHHHHHHHHHHHHT--SHHHHHHHHHHHHHHHHHT---PPP-

InterPro domains:
  IPR032871 AHH domain-containing protein [PF14412] (9-65)

Foldseek 3Di:
DVVVVVVVCVVQVNDCPPPLLDDDAQCDPVRDDPPWQAAHCPPQQVVHPQNVVQLCVLQVPDPHNVSNSVSSVVNNVCRRRHHGDDHDD

pLDDT: mean 92.61, std 7.02, range [53.69, 97.19]

Mean predicted aligned error: 3.27 Å

Sequence (89 aa):
MMDALRKKMDIFKININDKRNGVWLPKNESARIPGTNTTPHKGAGVHGKAYKQYVFETLSGAQTREEFLNSLSMIKKSLADGIEFPKAR

Solvent-accessible surface area (backbone atoms only — not comparable to full-atom values): 5145 Å² total; per-residue (Å²): 113,68,67,61,53,51,52,50,28,58,76,51,69,48,61,85,85,38,72,89,69,62,78,92,56,29,66,27,74,90,58,42,63,87,96,60,51,50,26,22,53,41,89,28,20,57,89,27,71,54,36,53,47,52,53,42,64,59,42,67,76,43,88,45,55,64,48,36,52,51,34,51,50,51,54,52,48,44,37,49,68,35,56,69,32,69,64,83,128